Protein AF-A0A8S1E2T8-F1 (afdb_monomer_lite)

pLDDT: mean 71.24, std 13.32, range [33.59, 88.0]

Organism: NCBI:txid197152

Sequence (175 aa):
MELKELFLTAFEKIGMTTSLGQQLWNRVAERARRSLSNSEEPGQRLLEELRRDEGSDLQSRWEPELCINMIRVPITTNYAALRKLLKVVSREWMVEFVERGGLAVLLEALERLGSCPGPPDGPPRAPLGMEKTISQLRVVECIREVMNSAAGLSFLLDHAEYVHQLVNENDKKIQ

Secondary structure (DSSP, 8-state):
--HHHHHHHHHHHTT--HHHHHHHHHHHHHHHHHHHHHS--HHHHHHHHHHTT-TTTHHHHS-HHHHHHHHHS--HHHHHHHHHHHTT--HHHHHHHHHTTHHHHHHHHHHHHH-----TTSPPP----HHHHHHHHHHHHHHHHHHTSHHHHHHHHHTTHHHHHHHHHHHTT--

Structure (mmCIF, N/CA/C/O backbone):
data_AF-A0A8S1E2T8-F1
#
_entry.id   AF-A0A8S1E2T8-F1
#
loop_
_atom_site.group_PDB
_atom_site.id
_atom_site.type_symbol
_atom_site.label_atom_id
_atom_site.label_alt_id
_atom_site.label_comp_id
_atom_site.label_asym_id
_atom_site.label_entity_id
_atom_site.label_seq_id
_atom_site.pdbx_PDB_ins_code
_atom_site.Cartn_x
_atom_site.Cartn_y
_atom_site.Cartn_z
_atom_site.occupancy
_atom_site.B_iso_or_equiv
_atom_site.auth_seq_id
_atom_site.auth_comp_id
_atom_site.auth_asym_id
_atom_site.auth_atom_id
_atom_site.pdbx_PDB_model_num
ATOM 1 N N . MET A 1 1 ? 22.929 -6.496 -22.963 1.00 48.03 1 MET A N 1
ATOM 2 C CA . MET A 1 1 ? 22.706 -5.608 -24.118 1.00 48.03 1 MET A CA 1
ATOM 3 C C . MET A 1 1 ? 21.765 -4.519 -23.651 1.00 48.03 1 MET A C 1
ATOM 5 O O . MET A 1 1 ? 20.630 -4.827 -23.299 1.00 48.03 1 MET A O 1
ATOM 9 N N . GLU A 1 2 ? 22.269 -3.301 -23.484 1.00 68.69 2 GLU A N 1
ATOM 10 C CA . GLU A 1 2 ? 21.461 -2.200 -22.955 1.00 68.69 2 GLU A CA 1
ATOM 11 C C . GLU A 1 2 ? 20.492 -1.670 -24.025 1.00 68.69 2 GLU A C 1
ATOM 13 O O . GLU A 1 2 ? 20.810 -1.669 -25.213 1.00 68.69 2 GLU A O 1
ATOM 18 N N . LEU A 1 3 ? 19.311 -1.185 -23.619 1.00 71.12 3 LEU A N 1
ATOM 19 C CA . LEU A 1 3 ? 18.289 -0.615 -24.521 1.00 71.12 3 LEU A CA 1
ATOM 20 C C . LEU A 1 3 ? 18.845 0.488 -25.439 1.00 71.12 3 LEU A C 1
ATOM 22 O O . LEU A 1 3 ? 18.403 0.627 -26.578 1.00 71.12 3 LEU A O 1
ATOM 26 N N . LYS A 1 4 ? 19.845 1.235 -24.958 1.00 78.50 4 LYS A N 1
ATOM 27 C CA . LYS A 1 4 ? 20.571 2.244 -25.734 1.00 78.50 4 LYS A CA 1
ATOM 28 C C . LYS A 1 4 ? 21.331 1.634 -26.912 1.00 78.50 4 LYS A C 1
ATOM 30 O O . LYS A 1 4 ? 21.312 2.201 -27.997 1.00 78.50 4 LYS A O 1
ATOM 35 N N . GLU A 1 5 ? 21.982 0.492 -26.712 1.00 75.62 5 GLU A N 1
ATOM 36 C CA . GLU A 1 5 ? 22.729 -0.188 -27.774 1.00 75.62 5 GLU A CA 1
ATOM 37 C C . GLU A 1 5 ? 21.779 -0.733 -28.836 1.00 75.62 5 GLU A C 1
ATOM 39 O O . GLU A 1 5 ? 21.982 -0.474 -30.015 1.00 75.62 5 GLU A O 1
ATOM 44 N N . LEU A 1 6 ? 20.679 -1.373 -28.425 1.00 78.81 6 LEU A N 1
ATOM 45 C CA . LEU A 1 6 ? 19.635 -1.834 -29.346 1.00 78.81 6 LEU A CA 1
ATOM 46 C C . LEU A 1 6 ? 19.059 -0.688 -30.190 1.00 78.81 6 LEU A C 1
ATOM 48 O O . LEU A 1 6 ? 18.866 -0.846 -31.396 1.00 78.81 6 LEU A O 1
ATOM 52 N N . PHE A 1 7 ? 18.819 0.472 -29.573 1.00 81.44 7 PHE A N 1
ATOM 53 C CA . PHE A 1 7 ? 18.332 1.662 -30.267 1.00 81.44 7 PHE A CA 1
ATOM 54 C C . PHE A 1 7 ? 19.355 2.205 -31.271 1.00 81.44 7 PHE A C 1
ATOM 56 O O . PHE A 1 7 ? 19.003 2.457 -32.421 1.00 81.44 7 PHE A O 1
ATOM 63 N N . LEU A 1 8 ? 20.621 2.352 -30.870 1.00 77.69 8 LEU A N 1
ATOM 64 C CA . LEU A 1 8 ? 21.678 2.857 -31.750 1.00 77.69 8 LEU A CA 1
ATOM 65 C C . LEU A 1 8 ? 21.951 1.897 -32.914 1.00 77.69 8 LEU A C 1
ATOM 67 O O . LEU A 1 8 ? 22.026 2.342 -34.055 1.00 77.69 8 LEU A O 1
ATOM 71 N N . THR A 1 9 ? 21.979 0.586 -32.666 1.00 80.75 9 THR A N 1
ATOM 72 C CA . THR A 1 9 ? 22.114 -0.434 -33.717 1.00 80.75 9 THR A CA 1
ATOM 73 C C . THR A 1 9 ? 20.933 -0.411 -34.692 1.00 80.75 9 THR A C 1
ATOM 75 O O . THR A 1 9 ? 21.123 -0.571 -35.897 1.00 80.75 9 THR A O 1
ATOM 78 N N . ALA A 1 10 ? 19.703 -0.208 -34.208 1.00 78.19 10 ALA A N 1
ATOM 79 C CA . ALA A 1 10 ? 18.535 -0.065 -35.077 1.00 78.19 10 ALA A CA 1
ATOM 80 C C . ALA A 1 10 ? 18.606 1.214 -35.931 1.00 78.19 10 ALA A C 1
ATOM 82 O O . ALA A 1 10 ? 18.237 1.186 -37.104 1.00 78.19 10 ALA A O 1
ATOM 83 N N . PHE A 1 11 ? 19.124 2.309 -35.369 1.00 79.62 11 PHE A N 1
ATOM 84 C CA . PHE A 1 11 ? 19.293 3.588 -36.062 1.00 79.62 11 PHE A CA 1
ATOM 85 C C . PHE A 1 11 ? 20.426 3.580 -37.101 1.00 79.62 11 PHE A C 1
ATOM 87 O O . PHE A 1 11 ? 20.289 4.174 -38.169 1.00 79.62 11 PHE A O 1
ATOM 94 N N . GLU A 1 12 ? 21.521 2.868 -36.846 1.00 79.62 12 GLU A N 1
ATOM 95 C CA . GLU A 1 12 ? 22.591 2.690 -37.836 1.00 79.62 12 GLU A CA 1
ATOM 96 C C . GLU A 1 12 ? 22.128 1.830 -39.021 1.00 79.62 12 GLU A C 1
ATOM 98 O O . GLU A 1 12 ? 22.452 2.128 -40.170 1.00 79.62 12 GLU A O 1
ATOM 103 N N . LYS A 1 13 ? 21.282 0.818 -38.776 1.00 84.06 13 LYS A N 1
ATOM 104 C CA . LYS A 1 13 ? 20.701 -0.029 -39.835 1.00 84.06 13 LYS A CA 1
ATOM 105 C C . LYS A 1 13 ? 19.789 0.723 -40.809 1.00 84.06 13 LYS A C 1
ATOM 107 O O . LYS A 1 13 ? 19.619 0.264 -41.934 1.00 84.06 13 LYS A O 1
ATOM 112 N N . ILE A 1 14 ? 19.225 1.862 -40.406 1.00 83.12 14 ILE A N 1
ATOM 113 C CA . ILE A 1 14 ? 18.417 2.738 -41.275 1.00 83.12 14 ILE A CA 1
ATOM 114 C C . ILE A 1 14 ? 19.243 3.864 -41.923 1.00 83.12 14 ILE A C 1
ATOM 116 O O . ILE A 1 14 ? 18.676 4.792 -42.493 1.00 83.12 14 ILE A O 1
ATOM 120 N N . GLY A 1 15 ? 20.579 3.791 -41.857 1.00 77.88 15 GLY A N 1
ATOM 121 C CA . GLY A 1 15 ? 21.485 4.701 -42.564 1.00 77.88 15 GLY A CA 1
ATOM 122 C C . GLY A 1 15 ? 21.677 6.069 -41.903 1.00 77.88 15 GLY A C 1
ATOM 123 O O . GLY A 1 15 ? 22.172 6.992 -42.550 1.00 77.88 15 GLY A O 1
ATOM 124 N N . MET A 1 16 ? 21.290 6.233 -40.633 1.00 74.94 16 MET A N 1
ATOM 125 C CA . MET A 1 16 ? 21.540 7.467 -39.882 1.00 74.94 16 MET A CA 1
ATOM 126 C C . MET A 1 16 ? 22.930 7.480 -39.240 1.00 74.94 16 MET A C 1
ATOM 128 O O . MET A 1 16 ? 23.479 6.446 -38.869 1.00 74.94 16 MET A O 1
ATOM 132 N N . THR A 1 17 ? 23.493 8.680 -39.071 1.00 80.38 17 THR A N 1
ATOM 133 C CA . THR A 1 17 ? 24.799 8.849 -38.426 1.00 80.38 17 THR A CA 1
ATOM 134 C C . THR A 1 17 ? 24.707 8.588 -36.921 1.00 80.38 17 THR A C 1
ATOM 136 O O . THR A 1 17 ? 23.751 9.002 -36.256 1.00 80.38 17 THR A O 1
ATOM 139 N N . THR A 1 18 ? 25.739 7.959 -36.357 1.00 76.00 18 THR A N 1
ATOM 140 C CA . THR A 1 18 ? 25.825 7.609 -34.928 1.00 76.00 18 THR A CA 1
ATOM 141 C C . THR A 1 18 ? 25.630 8.832 -34.018 1.00 76.00 18 THR A C 1
ATOM 143 O O . THR A 1 18 ? 24.961 8.749 -32.991 1.00 76.00 18 THR A O 1
ATOM 146 N N . SER A 1 19 ? 26.118 10.010 -34.433 1.00 77.88 19 SER A N 1
ATOM 147 C CA . SER A 1 19 ? 25.932 11.280 -33.710 1.00 77.88 19 SER A CA 1
ATOM 148 C C . SER A 1 19 ? 24.458 11.707 -33.617 1.00 77.88 19 SER A C 1
ATOM 150 O O . SER A 1 19 ? 23.985 12.088 -32.543 1.00 77.88 19 SER A O 1
ATOM 152 N N . LEU A 1 20 ? 23.696 11.586 -34.710 1.00 78.56 20 LEU A N 1
ATOM 153 C CA . LEU A 1 20 ? 22.271 11.923 -34.736 1.00 78.56 20 LEU A CA 1
ATOM 154 C C . LEU A 1 20 ? 21.447 10.929 -33.898 1.00 78.56 20 LEU A C 1
ATOM 156 O O . LEU A 1 20 ? 20.573 11.344 -33.133 1.00 78.56 20 LEU A O 1
ATOM 160 N N . GLY A 1 21 ? 21.777 9.634 -33.973 1.00 78.62 21 GLY A N 1
ATOM 161 C CA . GLY A 1 21 ? 21.180 8.590 -33.132 1.00 78.62 21 GLY A CA 1
ATOM 162 C C . GLY A 1 21 ? 21.415 8.833 -31.636 1.00 78.62 21 GLY A C 1
ATOM 163 O O . GLY A 1 21 ? 20.490 8.707 -30.832 1.00 78.62 21 GLY A O 1
ATOM 164 N N . GLN A 1 22 ? 22.616 9.282 -31.259 1.00 78.06 22 GLN A N 1
ATOM 165 C CA . GLN A 1 22 ? 22.959 9.618 -29.874 1.00 78.06 22 GLN A CA 1
ATOM 166 C C . GLN A 1 22 ? 22.155 10.819 -29.351 1.00 78.06 22 GLN A C 1
ATOM 168 O O . GLN A 1 22 ? 21.655 10.792 -28.224 1.00 78.06 22 GLN A O 1
ATOM 173 N N . GLN A 1 23 ? 21.996 11.866 -30.167 1.00 81.19 23 GLN A N 1
ATOM 174 C CA . GLN A 1 23 ? 21.205 13.046 -29.803 1.00 81.19 23 GLN A CA 1
ATOM 175 C C . GLN A 1 23 ? 19.714 12.721 -29.652 1.00 81.19 23 GLN A C 1
ATOM 177 O O . GLN A 1 23 ? 19.072 13.188 -28.708 1.00 81.19 23 GLN A O 1
ATOM 182 N N . LEU A 1 24 ? 19.161 11.902 -30.550 1.00 81.62 24 LEU A N 1
ATOM 183 C CA . LEU A 1 24 ? 17.772 11.447 -30.475 1.00 81.62 24 LEU A CA 1
ATOM 184 C C . LEU A 1 24 ? 17.535 10.568 -29.248 1.00 81.62 24 LEU A C 1
ATOM 186 O O . LEU A 1 24 ? 16.560 10.793 -28.532 1.00 81.62 24 LEU A O 1
ATOM 190 N N . TRP A 1 25 ? 18.450 9.641 -28.952 1.00 76.69 25 TRP A N 1
ATOM 191 C CA . TRP A 1 25 ? 18.380 8.832 -27.738 1.00 76.69 25 TRP A CA 1
ATOM 192 C C . TRP A 1 25 ? 18.362 9.703 -26.483 1.00 76.69 25 TRP A C 1
ATOM 194 O O . TRP A 1 25 ? 17.499 9.517 -25.633 1.00 76.69 25 TRP A O 1
ATOM 204 N N . ASN A 1 26 ? 19.250 10.697 -26.384 1.00 78.62 26 ASN A N 1
ATOM 205 C CA . ASN A 1 26 ? 19.277 11.597 -25.231 1.00 78.62 26 ASN A CA 1
ATOM 206 C C . ASN A 1 26 ? 17.955 12.362 -25.079 1.00 78.62 26 ASN A C 1
ATOM 208 O O . ASN A 1 26 ? 17.435 12.451 -23.973 1.00 78.62 26 ASN A O 1
ATOM 212 N N . ARG A 1 27 ? 17.345 12.832 -26.176 1.00 78.81 27 ARG A N 1
ATOM 213 C CA . ARG A 1 27 ? 16.032 13.503 -26.132 1.00 78.81 27 ARG A CA 1
ATOM 214 C C . ARG A 1 27 ? 14.894 12.566 -25.732 1.00 78.81 27 ARG A C 1
ATOM 216 O O . ARG A 1 27 ? 14.033 12.968 -24.952 1.00 78.81 27 ARG A O 1
ATOM 223 N N . VAL A 1 28 ? 14.868 11.340 -26.254 1.00 77.12 28 VAL A N 1
ATOM 224 C CA . VAL A 1 28 ? 13.853 10.328 -25.916 1.00 77.12 28 VAL A CA 1
ATOM 225 C C . VAL A 1 28 ? 14.009 9.883 -24.463 1.00 77.12 28 VAL A C 1
ATOM 227 O O . VAL A 1 28 ? 13.029 9.876 -23.723 1.00 77.12 28 VAL A O 1
ATOM 230 N N . ALA A 1 29 ? 15.236 9.601 -24.027 1.00 70.88 29 ALA A N 1
ATOM 231 C CA . ALA A 1 29 ? 15.557 9.233 -22.655 1.00 70.88 29 ALA A CA 1
ATOM 232 C C . ALA A 1 29 ? 15.247 10.374 -21.680 1.00 70.88 29 ALA A C 1
ATOM 234 O O . ALA A 1 29 ? 14.640 10.138 -20.642 1.00 70.88 29 ALA A O 1
ATOM 235 N N . GLU A 1 30 ? 15.581 11.622 -22.015 1.00 65.75 30 GLU A N 1
ATOM 236 C CA . GLU A 1 30 ? 15.206 12.785 -21.209 1.00 65.75 30 GLU A CA 1
ATOM 237 C C . GLU A 1 30 ? 13.699 13.014 -21.179 1.00 65.75 30 GLU A C 1
ATOM 239 O O . GLU A 1 30 ? 13.178 13.401 -20.141 1.00 65.75 30 GLU A O 1
ATOM 244 N N . ARG A 1 31 ? 12.979 12.786 -22.282 1.00 67.44 31 ARG A N 1
ATOM 245 C CA . ARG A 1 31 ? 11.517 12.921 -22.319 1.00 67.44 31 ARG A CA 1
ATOM 246 C C . ARG A 1 31 ? 10.829 11.820 -21.515 1.00 67.44 31 ARG A C 1
ATOM 248 O O . ARG A 1 31 ? 9.861 12.110 -20.815 1.00 67.44 31 ARG A O 1
ATOM 255 N N . ALA A 1 32 ? 11.349 10.596 -21.558 1.00 60.41 32 ALA A N 1
ATOM 256 C CA . ALA A 1 32 ? 10.917 9.500 -20.698 1.00 60.41 32 ALA A CA 1
ATOM 257 C C . ALA A 1 32 ? 11.231 9.806 -19.224 1.00 60.41 32 ALA A C 1
ATOM 259 O O . ALA A 1 32 ? 10.353 9.696 -18.378 1.00 60.41 32 ALA A O 1
ATOM 260 N N . ARG A 1 33 ? 12.436 10.304 -18.922 1.00 58.56 33 ARG A N 1
ATOM 261 C CA . ARG A 1 33 ? 12.864 10.703 -17.571 1.00 58.56 33 ARG A CA 1
ATOM 262 C C . ARG A 1 33 ? 12.062 11.887 -17.027 1.00 58.56 33 ARG A C 1
ATOM 264 O O . ARG A 1 33 ? 11.718 11.894 -15.854 1.00 58.56 33 ARG A O 1
ATOM 271 N N . ARG A 1 34 ? 11.709 12.855 -17.877 1.00 49.75 34 ARG A N 1
ATOM 272 C CA . ARG A 1 34 ? 10.804 13.966 -17.545 1.00 49.75 34 ARG A CA 1
ATOM 273 C C . ARG A 1 34 ? 9.362 13.501 -17.374 1.00 49.75 34 ARG A C 1
ATOM 275 O O . ARG A 1 34 ? 8.693 14.011 -16.494 1.00 49.75 34 ARG A O 1
ATOM 282 N N . SER A 1 35 ? 8.893 12.522 -18.147 1.00 48.47 35 SER A N 1
ATOM 283 C CA . SER A 1 35 ? 7.556 11.935 -17.943 1.00 48.47 35 SER A CA 1
ATOM 284 C C . SER A 1 35 ? 7.483 11.143 -16.635 1.00 48.47 35 SER A C 1
ATOM 286 O O . SER A 1 35 ? 6.504 11.269 -15.912 1.00 48.47 35 SER A O 1
ATOM 288 N N . LEU A 1 36 ? 8.551 10.419 -16.284 1.00 51.88 36 LEU A N 1
ATOM 289 C CA . LEU A 1 36 ? 8.714 9.771 -14.977 1.00 51.88 36 LEU A CA 1
ATOM 290 C C . LEU A 1 36 ? 8.833 10.787 -13.828 1.00 51.88 36 LEU A C 1
ATOM 292 O O . LEU A 1 36 ? 8.411 10.501 -12.720 1.00 51.88 36 LEU A O 1
ATOM 296 N N . SER A 1 37 ? 9.397 11.974 -14.079 1.00 50.06 37 SER A N 1
ATOM 297 C CA . SER A 1 37 ? 9.541 13.035 -13.071 1.00 50.06 37 SER A CA 1
ATOM 298 C C . SER A 1 37 ? 8.304 13.932 -12.920 1.00 50.06 37 SER A C 1
ATOM 300 O O . SER A 1 37 ? 8.177 14.581 -11.887 1.00 50.06 37 SER A O 1
ATOM 302 N N . ASN A 1 38 ? 7.439 14.021 -13.937 1.00 46.88 38 ASN A N 1
ATOM 303 C CA . ASN A 1 38 ? 6.255 14.896 -13.952 1.00 46.88 38 ASN A CA 1
ATOM 304 C C . ASN A 1 38 ? 4.944 14.161 -13.644 1.00 46.88 38 ASN A C 1
ATOM 306 O O . ASN A 1 38 ? 3.918 14.814 -13.465 1.00 46.88 38 ASN A O 1
ATOM 310 N N . SER A 1 39 ? 4.948 12.828 -13.604 1.00 50.47 39 SER A N 1
ATOM 311 C CA . SER A 1 39 ? 3.849 12.084 -13.002 1.00 50.47 39 SER A CA 1
ATOM 312 C C . SER A 1 39 ? 4.026 12.193 -11.494 1.00 50.47 39 SER A C 1
ATOM 314 O O . SER A 1 39 ? 4.922 11.568 -10.937 1.00 50.47 39 SER A O 1
ATOM 316 N N . GLU A 1 40 ? 3.239 13.036 -10.827 1.00 57.97 40 GLU A N 1
ATOM 317 C CA . GLU A 1 40 ? 3.158 12.980 -9.370 1.00 57.97 40 GLU A CA 1
ATOM 318 C C . GLU A 1 40 ? 2.660 11.586 -8.984 1.00 57.97 40 GLU A C 1
ATOM 320 O O . GLU A 1 40 ? 1.471 11.275 -9.086 1.00 57.97 40 GLU A O 1
ATOM 325 N N . GLU A 1 41 ? 3.605 10.731 -8.602 1.00 70.69 41 GLU A N 1
ATOM 326 C CA . GLU A 1 41 ? 3.342 9.369 -8.171 1.00 70.69 41 GLU A CA 1
ATOM 327 C C . GLU A 1 41 ? 2.295 9.403 -7.048 1.00 70.69 41 GLU A C 1
ATOM 329 O O . GLU A 1 41 ? 2.488 10.134 -6.068 1.00 70.69 41 GLU A O 1
ATOM 334 N N . PRO A 1 42 ? 1.191 8.640 -7.150 1.00 75.56 42 PRO A N 1
ATOM 335 C CA . PRO A 1 42 ? 0.118 8.660 -6.158 1.00 75.56 42 PRO A CA 1
ATOM 336 C C . PRO A 1 42 ? 0.639 8.476 -4.725 1.00 75.56 42 PRO A C 1
ATOM 338 O O . PRO A 1 42 ? 0.220 9.190 -3.816 1.00 75.56 42 PRO A O 1
ATOM 341 N N . GLY A 1 43 ? 1.642 7.612 -4.526 1.00 77.62 43 GLY A N 1
ATOM 342 C CA . GLY A 1 43 ? 2.281 7.432 -3.223 1.00 77.62 43 GLY A CA 1
ATOM 343 C C . GLY A 1 43 ? 2.997 8.683 -2.705 1.00 77.62 43 GLY A C 1
ATOM 344 O O . GLY A 1 43 ? 3.006 8.931 -1.503 1.00 77.62 43 GLY A O 1
ATOM 345 N N . GLN A 1 44 ? 3.579 9.503 -3.580 1.00 82.81 44 GLN A N 1
ATOM 346 C CA . GLN A 1 44 ? 4.257 10.736 -3.181 1.00 82.81 44 GLN A CA 1
ATOM 347 C C . GLN A 1 44 ? 3.259 11.824 -2.769 1.00 82.81 44 GLN A C 1
ATOM 349 O O . GLN A 1 44 ? 3.494 12.505 -1.772 1.00 82.81 44 GLN A O 1
ATOM 354 N N . ARG A 1 45 ? 2.115 11.919 -3.461 1.00 82.19 45 ARG A N 1
ATOM 355 C CA . ARG A 1 45 ? 0.996 12.785 -3.052 1.00 82.19 45 ARG A CA 1
ATOM 356 C C . ARG A 1 45 ? 0.427 12.372 -1.701 1.00 82.19 45 ARG A C 1
ATOM 358 O O . ARG A 1 45 ? 0.330 13.206 -0.808 1.00 82.19 45 ARG A O 1
ATOM 365 N N . LEU A 1 46 ? 0.149 11.080 -1.516 1.00 82.50 46 LEU A N 1
ATOM 366 C CA . LEU A 1 46 ? -0.339 10.556 -0.239 1.00 82.50 46 LEU A CA 1
ATOM 367 C C . LEU A 1 46 ? 0.644 10.849 0.906 1.00 82.50 46 LEU A C 1
ATOM 369 O O . LEU A 1 46 ? 0.231 11.240 1.993 1.00 82.50 46 LEU A O 1
ATOM 373 N N . LEU A 1 47 ? 1.953 10.699 0.680 1.00 84.38 47 LEU A N 1
ATOM 374 C CA . LEU A 1 47 ? 2.964 11.025 1.693 1.00 84.38 47 LEU A CA 1
ATOM 375 C C . LEU A 1 47 ? 2.983 12.506 2.074 1.00 84.38 47 LEU A C 1
ATOM 377 O O . LEU A 1 47 ? 3.217 12.809 3.244 1.00 84.38 47 LEU A O 1
ATOM 381 N N . GLU A 1 48 ? 2.782 13.400 1.109 1.00 84.06 48 GLU A N 1
ATOM 382 C CA . GLU A 1 48 ? 2.725 14.840 1.357 1.00 84.06 48 GLU A CA 1
ATOM 383 C C . GLU A 1 48 ? 1.449 15.217 2.120 1.00 84.06 48 GLU A C 1
ATOM 385 O O . GLU A 1 48 ? 1.509 15.976 3.082 1.00 84.06 48 GLU A O 1
ATOM 390 N N . GLU A 1 49 ? 0.309 14.624 1.774 1.00 83.19 49 GLU A N 1
ATOM 391 C CA . GLU A 1 49 ? -0.960 14.850 2.476 1.00 83.19 49 GLU A CA 1
ATOM 392 C C . GLU A 1 49 ? -0.939 14.298 3.906 1.00 83.19 49 GLU A C 1
ATOM 394 O O . GLU A 1 49 ? -1.318 14.993 4.845 1.00 83.19 49 GLU A O 1
ATOM 399 N N . LEU A 1 50 ? -0.374 13.104 4.106 1.00 82.25 50 LEU A N 1
ATOM 400 C CA . LEU A 1 50 ? -0.108 12.552 5.439 1.00 82.25 50 LEU A CA 1
ATOM 401 C C . LEU A 1 50 ? 0.832 13.434 6.266 1.00 82.25 50 LEU A C 1
ATOM 403 O O . LEU A 1 50 ? 0.766 13.430 7.490 1.00 82.25 50 LEU A O 1
ATOM 407 N N . ARG A 1 51 ? 1.747 14.161 5.616 1.00 81.81 51 ARG A N 1
ATOM 408 C CA . ARG A 1 51 ? 2.661 15.093 6.287 1.00 81.81 51 ARG A CA 1
ATOM 409 C C . ARG A 1 51 ? 1.977 16.412 6.653 1.00 81.81 51 ARG A C 1
ATOM 411 O O . ARG A 1 51 ? 2.447 17.090 7.562 1.00 81.81 51 ARG A O 1
ATOM 418 N N . ARG A 1 52 ? 0.903 16.770 5.948 1.00 78.50 52 ARG A N 1
ATOM 419 C CA . ARG A 1 52 ? 0.107 17.984 6.171 1.00 78.50 52 ARG A CA 1
ATOM 420 C C . ARG A 1 52 ? -0.943 17.849 7.278 1.00 78.50 52 ARG A C 1
ATOM 422 O O . ARG A 1 52 ? -1.548 18.854 7.622 1.00 78.50 52 ARG A O 1
ATOM 429 N N . ASP A 1 53 ? -1.102 16.661 7.865 1.00 65.69 53 ASP A N 1
ATOM 430 C CA . ASP A 1 53 ? -1.951 16.412 9.043 1.00 65.69 53 ASP A CA 1
ATOM 431 C C . ASP A 1 53 ? -3.449 16.748 8.836 1.00 65.69 53 ASP A C 1
ATOM 433 O O . ASP A 1 53 ? -4.182 17.043 9.779 1.00 65.69 53 ASP A O 1
ATOM 437 N N . GLU A 1 54 ? -3.950 16.659 7.595 1.00 60.28 54 GLU A N 1
ATOM 438 C CA . GLU A 1 54 ? -5.379 16.815 7.251 1.00 60.28 54 GLU A CA 1
ATOM 439 C C . GLU A 1 54 ? -6.184 15.545 7.620 1.00 60.28 54 GLU A C 1
ATOM 441 O O . GLU A 1 54 ? -6.842 14.912 6.793 1.00 60.28 54 GLU A O 1
ATOM 446 N N . GLY A 1 55 ? -6.090 15.131 8.888 1.00 56.09 55 GLY A N 1
ATOM 447 C CA . GLY A 1 55 ? -6.449 13.797 9.387 1.00 56.09 55 GLY A CA 1
ATOM 448 C C . GLY A 1 55 ? -7.925 13.383 9.313 1.00 56.09 55 GLY A C 1
ATOM 449 O O . GLY A 1 55 ? -8.225 12.236 9.631 1.00 56.09 55 GLY A O 1
ATOM 450 N N . SER A 1 56 ? -8.841 14.257 8.882 1.00 58.25 56 SER A N 1
ATOM 451 C CA . SER A 1 56 ? -10.270 13.921 8.749 1.00 58.25 56 SER A CA 1
ATOM 452 C C . SER A 1 56 ? -10.707 13.660 7.304 1.00 58.25 56 SER A C 1
ATOM 454 O O . SER A 1 56 ? -11.502 12.755 7.070 1.00 58.25 56 SER A O 1
ATOM 456 N N . ASP A 1 57 ? -10.169 14.395 6.326 1.00 70.19 57 ASP A N 1
ATOM 457 C CA . ASP A 1 57 ? -10.577 14.259 4.917 1.00 70.19 57 ASP A CA 1
ATOM 458 C C . ASP A 1 57 ? -9.709 13.259 4.149 1.00 70.19 57 ASP A C 1
ATOM 460 O O . ASP A 1 57 ? -10.068 12.813 3.058 1.00 70.19 57 ASP A O 1
ATOM 464 N N . LEU A 1 58 ? -8.573 12.855 4.724 1.00 77.19 58 LEU A N 1
ATOM 465 C CA . LEU A 1 58 ? -7.628 11.969 4.056 1.00 77.19 58 LEU A CA 1
ATOM 466 C C . LEU A 1 58 ? -8.244 10.609 3.697 1.00 77.19 58 LEU A C 1
ATOM 468 O O . LEU A 1 58 ? -8.017 10.112 2.600 1.00 77.19 58 LEU A O 1
ATOM 472 N N . GLN A 1 59 ? -9.050 10.027 4.589 1.00 75.31 59 GLN A N 1
ATOM 473 C CA . GLN A 1 59 ? -9.701 8.726 4.364 1.00 75.31 59 GLN A CA 1
ATOM 474 C C . GLN A 1 59 ? -10.797 8.796 3.290 1.00 75.31 59 GLN A C 1
ATOM 476 O O . GLN A 1 59 ? -11.034 7.810 2.602 1.00 75.31 59 GLN A O 1
ATOM 481 N N . SER A 1 60 ? -11.425 9.967 3.127 1.00 77.31 60 SER A N 1
ATOM 482 C CA . SER A 1 60 ? -12.411 10.242 2.074 1.00 77.31 60 SER A CA 1
ATOM 483 C C . SER A 1 60 ? -11.740 10.426 0.708 1.00 77.31 60 SER A C 1
ATOM 485 O O . SER A 1 60 ? -12.255 10.010 -0.322 1.00 77.31 60 SER A O 1
ATOM 487 N N . ARG A 1 61 ? -10.538 11.015 0.687 1.00 79.94 61 ARG A N 1
ATOM 488 C CA . ARG A 1 61 ? -9.763 11.241 -0.544 1.00 79.94 61 ARG A CA 1
ATOM 489 C C . ARG A 1 61 ? -8.990 10.003 -1.002 1.00 79.94 61 ARG A C 1
ATOM 491 O O . ARG A 1 61 ? -8.777 9.824 -2.199 1.00 79.94 61 ARG A O 1
ATOM 498 N N . TRP A 1 62 ? -8.569 9.167 -0.057 1.00 84.06 62 TRP A N 1
ATOM 499 C CA . TRP A 1 62 ? -7.857 7.914 -0.297 1.00 84.06 62 TRP A CA 1
ATOM 500 C C . TRP A 1 62 ? -8.743 6.733 0.061 1.00 84.06 62 TRP A C 1
ATOM 502 O O . TRP A 1 62 ? -8.536 6.052 1.066 1.00 84.06 62 TRP A O 1
ATOM 512 N N . GLU A 1 63 ? -9.739 6.500 -0.788 1.00 86.12 63 GLU A N 1
ATOM 513 C CA . GLU A 1 63 ? -10.608 5.337 -0.675 1.00 86.12 63 GLU A CA 1
ATOM 514 C C . GLU A 1 63 ? -9.802 4.033 -0.814 1.00 86.12 63 GLU A C 1
ATOM 516 O O . GLU A 1 63 ? -8.806 3.984 -1.554 1.00 86.12 63 GLU A O 1
ATOM 521 N N . PRO A 1 64 ? -10.232 2.944 -0.157 1.00 85.31 64 PRO A N 1
ATOM 522 C CA . PRO A 1 64 ? -9.507 1.682 -0.191 1.00 85.31 64 PRO A CA 1
ATOM 523 C C . PRO A 1 64 ? -9.224 1.160 -1.608 1.00 85.31 64 PRO A C 1
ATOM 525 O O . PRO A 1 64 ? -8.133 0.654 -1.871 1.00 85.31 64 PRO A O 1
ATOM 528 N N . GLU A 1 65 ? -10.152 1.344 -2.551 1.00 85.12 65 GLU A N 1
ATOM 529 C CA . GLU A 1 65 ? -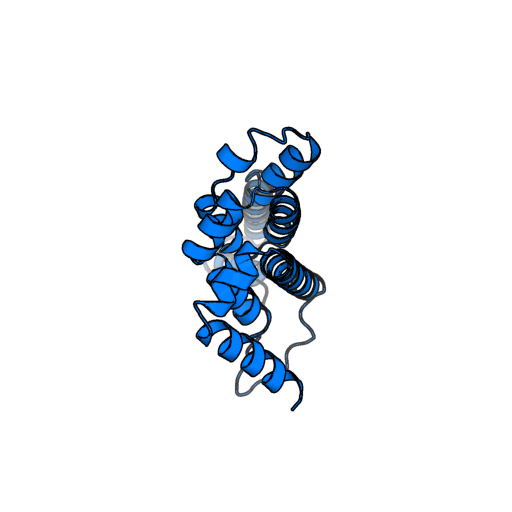9.980 0.954 -3.958 1.00 85.12 65 GLU A CA 1
ATOM 530 C C . GLU A 1 65 ? -8.824 1.693 -4.648 1.00 85.12 65 GLU A C 1
ATOM 532 O O . GLU A 1 65 ? -8.041 1.091 -5.392 1.00 85.12 65 GLU A O 1
ATOM 537 N N . LEU A 1 66 ? -8.676 2.995 -4.383 1.00 84.75 66 LEU A N 1
ATOM 538 C CA . LEU A 1 66 ? -7.583 3.807 -4.922 1.00 84.75 66 LEU A CA 1
ATOM 539 C C . LEU A 1 66 ? -6.240 3.326 -4.374 1.00 84.75 66 LEU A C 1
ATOM 541 O O . LEU A 1 66 ? -5.275 3.180 -5.129 1.00 84.75 66 LEU A O 1
ATOM 545 N N . CYS A 1 67 ? -6.188 3.009 -3.080 1.00 86.06 67 CYS A N 1
ATOM 546 C CA . CYS A 1 67 ? -5.000 2.448 -2.449 1.00 86.06 67 CYS A CA 1
ATOM 547 C C . CYS A 1 67 ? -4.628 1.078 -3.025 1.00 86.06 67 CYS A C 1
ATOM 549 O O . CYS A 1 67 ? -3.448 0.838 -3.286 1.00 86.06 67 CYS A O 1
ATOM 551 N N . ILE A 1 68 ? -5.612 0.212 -3.284 1.00 85.56 68 ILE A N 1
ATOM 552 C CA . ILE A 1 68 ? -5.409 -1.095 -3.926 1.00 85.56 68 ILE A CA 1
ATOM 553 C C . ILE A 1 68 ? -4.840 -0.922 -5.340 1.00 85.56 68 ILE A C 1
ATOM 555 O O . ILE A 1 68 ? -3.851 -1.562 -5.701 1.00 85.56 68 ILE A O 1
ATOM 559 N N . ASN A 1 69 ? -5.411 -0.019 -6.138 1.00 84.75 69 ASN A N 1
ATOM 560 C CA . ASN A 1 69 ? -4.918 0.266 -7.486 1.00 84.75 69 ASN A CA 1
ATOM 561 C C . ASN A 1 69 ? -3.498 0.846 -7.472 1.00 84.75 69 ASN A C 1
ATOM 563 O O . ASN A 1 69 ? -2.673 0.491 -8.315 1.00 84.75 69 ASN A O 1
ATOM 567 N N . MET A 1 70 ? -3.185 1.683 -6.482 1.00 83.25 70 MET A N 1
ATOM 568 C CA . MET A 1 70 ? -1.857 2.260 -6.300 1.00 83.25 70 MET A CA 1
ATOM 569 C C . MET A 1 70 ? -0.789 1.189 -6.015 1.00 83.25 70 MET A C 1
ATOM 571 O O . MET A 1 70 ? 0.299 1.254 -6.590 1.00 83.25 70 MET A O 1
ATOM 575 N N . ILE A 1 71 ? -1.071 0.190 -5.170 1.00 83.06 71 ILE A N 1
ATOM 576 C CA . ILE A 1 71 ? -0.088 -0.858 -4.823 1.00 83.06 71 ILE A CA 1
ATOM 577 C C . ILE A 1 71 ? 0.089 -1.942 -5.891 1.00 83.06 71 ILE A C 1
ATOM 579 O O . ILE A 1 71 ? 1.094 -2.652 -5.874 1.00 83.06 71 ILE A O 1
ATOM 583 N N . ARG A 1 72 ? -0.819 -2.045 -6.872 1.00 80.00 72 ARG A N 1
ATOM 584 C CA . ARG A 1 72 ? -0.598 -2.899 -8.057 1.00 80.00 72 ARG A CA 1
ATOM 585 C C . ARG A 1 72 ? 0.633 -2.452 -8.852 1.00 80.00 72 ARG A C 1
ATOM 587 O O . ARG A 1 72 ? 1.335 -3.280 -9.448 1.00 80.00 72 ARG A O 1
ATOM 594 N N . VAL A 1 73 ? 0.937 -1.154 -8.814 1.00 76.44 73 VAL A N 1
ATOM 595 C CA . VAL A 1 73 ? 2.172 -0.585 -9.356 1.00 76.44 73 VAL A CA 1
ATOM 596 C C . VAL A 1 73 ? 3.281 -0.722 -8.296 1.00 76.44 73 VAL A C 1
ATOM 598 O O . VAL A 1 73 ? 3.201 -0.078 -7.250 1.00 76.44 73 VAL A O 1
ATOM 601 N N . PRO A 1 74 ? 4.325 -1.552 -8.521 1.00 69.19 74 PRO A N 1
ATOM 602 C CA . PRO A 1 74 ? 5.296 -1.936 -7.492 1.00 69.19 74 PRO A CA 1
ATOM 603 C C . PRO A 1 74 ? 6.364 -0.863 -7.256 1.00 69.19 74 PRO A C 1
ATOM 605 O O . PRO A 1 74 ? 7.556 -1.091 -7.448 1.00 69.19 74 PRO A O 1
ATOM 608 N N . ILE A 1 75 ? 5.937 0.322 -6.841 1.00 76.44 75 ILE A N 1
ATOM 609 C CA . ILE A 1 75 ? 6.816 1.447 -6.534 1.00 76.44 75 ILE A CA 1
ATOM 610 C C . ILE A 1 75 ? 7.007 1.499 -5.021 1.00 76.44 75 ILE A C 1
ATOM 612 O O . ILE A 1 75 ? 6.043 1.488 -4.259 1.00 76.44 75 ILE A O 1
ATOM 616 N N . THR A 1 76 ? 8.258 1.582 -4.561 1.00 75.69 76 THR A N 1
ATOM 617 C CA . THR A 1 76 ? 8.601 1.591 -3.126 1.00 75.69 76 THR A CA 1
ATOM 618 C C . THR A 1 76 ? 7.853 2.682 -2.355 1.00 75.69 76 THR A C 1
ATOM 620 O O . THR A 1 76 ? 7.411 2.462 -1.226 1.00 75.69 76 THR A O 1
ATOM 623 N N . THR A 1 77 ? 7.675 3.848 -2.981 1.00 80.75 77 THR A N 1
ATOM 624 C CA . THR A 1 77 ? 6.950 4.992 -2.421 1.00 80.75 77 THR A CA 1
ATOM 625 C C . THR A 1 77 ? 5.480 4.672 -2.151 1.00 80.75 77 THR A C 1
ATOM 627 O O . THR A 1 77 ? 4.964 5.089 -1.119 1.00 80.75 77 THR A O 1
ATOM 630 N N . ASN A 1 78 ? 4.824 3.875 -3.001 1.00 85.12 78 ASN A N 1
ATOM 631 C CA . ASN A 1 78 ? 3.410 3.516 -2.847 1.00 85.12 78 ASN A CA 1
ATOM 632 C C . ASN A 1 78 ? 3.185 2.671 -1.587 1.00 85.12 78 ASN A C 1
ATOM 634 O O . ASN A 1 78 ? 2.288 2.962 -0.800 1.00 85.12 78 ASN A O 1
ATOM 638 N N . TYR A 1 79 ? 4.055 1.690 -1.333 1.00 82.50 79 TYR A N 1
ATOM 639 C CA . TYR A 1 79 ? 3.994 0.885 -0.109 1.00 82.50 79 TYR A CA 1
ATOM 640 C C . TYR A 1 79 ? 4.347 1.702 1.139 1.00 82.50 79 TYR A C 1
ATOM 642 O O . TYR A 1 79 ? 3.716 1.555 2.182 1.00 82.50 79 TYR A O 1
ATOM 650 N N . ALA A 1 80 ? 5.332 2.602 1.048 1.00 83.81 80 ALA A N 1
ATOM 651 C CA . ALA A 1 80 ? 5.680 3.481 2.164 1.00 83.81 80 ALA A CA 1
ATOM 652 C C . ALA A 1 80 ? 4.528 4.435 2.535 1.00 83.81 80 ALA A C 1
ATOM 654 O O . ALA A 1 80 ? 4.294 4.683 3.720 1.00 83.81 80 ALA A O 1
ATOM 655 N N . ALA A 1 81 ? 3.813 4.948 1.531 1.00 86.38 81 ALA A N 1
ATOM 656 C CA . ALA A 1 81 ? 2.644 5.799 1.700 1.00 86.38 81 ALA A CA 1
ATOM 657 C C . ALA A 1 81 ? 1.472 5.027 2.316 1.00 86.38 81 ALA A C 1
ATOM 659 O O . ALA A 1 81 ? 0.936 5.446 3.342 1.00 86.38 81 ALA A O 1
ATOM 660 N N . LEU A 1 82 ? 1.155 3.853 1.757 1.00 88.00 82 LEU A N 1
ATOM 661 C CA . LEU A 1 82 ? 0.097 2.986 2.270 1.00 88.00 82 LEU A CA 1
ATOM 662 C C . LEU A 1 82 ? 0.355 2.595 3.725 1.00 88.00 82 LEU A C 1
ATOM 664 O O . LEU A 1 82 ? -0.544 2.702 4.548 1.00 88.00 82 LEU A O 1
ATOM 668 N N . ARG A 1 83 ? 1.588 2.217 4.085 1.00 86.62 83 ARG A N 1
ATOM 669 C CA . ARG A 1 83 ? 1.924 1.878 5.474 1.00 86.62 83 ARG A CA 1
ATOM 670 C C . ARG A 1 83 ? 1.569 3.005 6.443 1.00 86.62 83 ARG A C 1
ATOM 672 O O . ARG A 1 83 ? 1.055 2.748 7.525 1.00 86.62 83 ARG A O 1
ATOM 679 N N . LYS A 1 84 ? 1.902 4.250 6.095 1.00 86.56 84 LYS A N 1
ATOM 680 C CA . LYS A 1 84 ? 1.594 5.398 6.954 1.00 86.56 84 LYS A CA 1
ATOM 681 C C . LYS A 1 84 ? 0.089 5.649 7.033 1.00 86.56 84 LYS A C 1
ATOM 683 O O . LYS A 1 84 ? -0.388 5.948 8.119 1.00 86.56 84 LYS A O 1
ATOM 688 N N . LEU A 1 85 ? -0.632 5.473 5.926 1.00 87.50 85 LEU A N 1
ATOM 689 C CA . LEU A 1 85 ? -2.089 5.569 5.892 1.00 87.50 85 LEU A CA 1
ATOM 690 C C . LEU A 1 85 ? -2.737 4.510 6.801 1.00 87.50 85 LEU A C 1
ATOM 692 O O . LEU A 1 85 ? -3.521 4.858 7.675 1.00 87.50 85 LEU A O 1
ATOM 696 N N . LEU A 1 86 ? -2.316 3.245 6.697 1.00 85.69 86 LEU A N 1
ATOM 697 C CA . LEU A 1 86 ? -2.826 2.130 7.509 1.00 85.69 86 LEU A CA 1
ATOM 698 C C . LEU A 1 86 ? -2.676 2.340 9.027 1.00 85.69 86 LEU A C 1
ATOM 700 O O . LEU A 1 86 ? -3.405 1.727 9.798 1.00 85.69 86 LEU A O 1
ATOM 704 N N . LYS A 1 87 ? -1.758 3.210 9.468 1.00 84.62 87 LYS A N 1
ATOM 705 C CA . LYS A 1 87 ? -1.581 3.554 10.889 1.00 84.62 87 LYS A CA 1
ATOM 706 C C . LYS A 1 87 ? -2.584 4.574 11.419 1.00 84.62 87 LYS A C 1
ATOM 708 O O . LYS A 1 87 ? -2.732 4.676 12.632 1.00 84.62 87 LYS A O 1
ATOM 713 N N . VAL A 1 88 ? -3.190 5.366 10.538 1.00 84.31 88 VAL A N 1
ATOM 714 C CA . VAL A 1 88 ? -4.054 6.501 10.907 1.00 84.31 88 VAL A CA 1
ATOM 715 C C . VAL A 1 88 ? -5.505 6.310 10.472 1.00 84.31 88 VAL A C 1
ATOM 717 O O . VAL A 1 88 ? -6.365 7.102 10.848 1.00 84.31 88 VAL A O 1
ATOM 720 N N . VAL A 1 89 ? -5.788 5.283 9.668 1.00 84.06 89 VAL A N 1
ATOM 721 C CA . VAL A 1 89 ? -7.141 4.997 9.184 1.00 84.06 89 VAL A CA 1
ATOM 722 C C . VAL A 1 89 ? -8.060 4.458 10.279 1.00 84.06 89 VAL A C 1
ATOM 724 O O . VAL A 1 89 ? -7.624 3.806 11.229 1.00 84.06 89 VAL A O 1
ATOM 727 N N . SER A 1 90 ? -9.354 4.734 10.124 1.00 85.25 90 SER A N 1
ATOM 728 C CA . SER A 1 90 ? -10.411 4.218 10.989 1.00 85.25 90 SER A CA 1
ATOM 729 C C . SER A 1 90 ? -10.586 2.705 10.839 1.00 85.25 90 SER A C 1
ATOM 731 O O . SER A 1 90 ? -10.103 2.074 9.891 1.00 85.25 90 SER A O 1
ATOM 733 N N . ARG A 1 91 ? -11.308 2.104 11.790 1.00 82.06 91 ARG A N 1
ATOM 734 C CA . ARG A 1 91 ? -11.622 0.674 11.749 1.00 82.06 91 ARG A CA 1
ATOM 735 C C . ARG A 1 91 ? -12.493 0.341 10.539 1.00 82.06 91 ARG A C 1
ATOM 737 O O . ARG A 1 91 ? -12.276 -0.690 9.918 1.00 82.06 91 ARG A O 1
ATOM 744 N N . GLU A 1 92 ? -13.441 1.208 10.211 1.00 84.00 92 GLU A N 1
ATOM 745 C CA . GLU A 1 92 ? -14.374 1.060 9.094 1.00 84.00 92 GLU A CA 1
ATOM 746 C C . GLU A 1 92 ? -13.619 1.025 7.761 1.00 84.00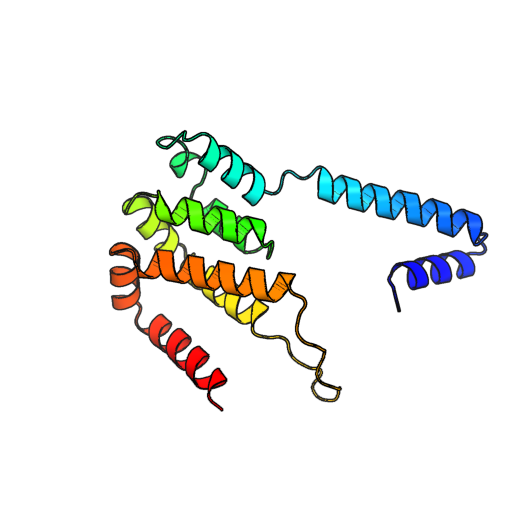 92 GLU A C 1
ATOM 748 O O . GLU A 1 92 ? -13.800 0.099 6.974 1.00 84.00 92 GLU A O 1
ATOM 753 N N . TRP A 1 93 ? -12.681 1.959 7.566 1.00 87.94 93 TRP A N 1
ATOM 754 C CA . TRP A 1 93 ? -11.819 1.989 6.382 1.00 87.94 93 TRP A CA 1
ATOM 755 C C . TRP A 1 93 ? -10.960 0.721 6.270 1.00 87.94 93 TRP A C 1
ATOM 757 O O . TRP A 1 93 ? -10.793 0.166 5.186 1.00 87.94 93 TRP A O 1
ATOM 767 N N . MET A 1 94 ? -10.425 0.231 7.397 1.00 84.19 94 MET A N 1
ATOM 768 C CA . MET A 1 94 ? -9.627 -1.000 7.436 1.00 84.19 94 MET A CA 1
ATOM 769 C C . MET A 1 94 ? -10.442 -2.231 7.032 1.00 84.19 94 MET A C 1
ATOM 771 O O . MET A 1 94 ? -9.947 -3.059 6.273 1.00 84.19 94 MET A O 1
ATOM 775 N N . VAL A 1 95 ? -11.678 -2.356 7.528 1.00 81.75 95 VAL A N 1
ATOM 776 C CA . VAL A 1 95 ? -12.583 -3.451 7.144 1.00 81.75 95 VAL A CA 1
ATOM 777 C C . VAL A 1 95 ? -12.835 -3.407 5.641 1.00 81.75 95 VAL A C 1
ATOM 779 O O . VAL A 1 95 ? -12.584 -4.398 4.961 1.00 81.75 95 VAL A O 1
ATOM 782 N N . GLU A 1 96 ? -13.213 -2.244 5.110 1.00 84.38 96 GLU A N 1
ATOM 783 C CA . GLU A 1 96 ? -13.498 -2.079 3.684 1.00 84.38 96 GLU A CA 1
ATOM 784 C C . GLU A 1 96 ? -12.273 -2.398 2.804 1.00 84.38 96 GLU A C 1
ATOM 786 O O . GLU A 1 96 ? -12.389 -3.070 1.777 1.00 84.38 96 GLU A O 1
ATOM 791 N N . PHE A 1 97 ? -11.073 -1.975 3.214 1.00 85.81 97 PHE A N 1
ATOM 792 C CA . PHE A 1 97 ? -9.832 -2.302 2.506 1.00 85.81 97 PHE A CA 1
ATOM 793 C C . PHE A 1 97 ? -9.586 -3.804 2.411 1.00 85.81 97 PHE A C 1
ATOM 795 O O . PHE A 1 97 ? -9.184 -4.308 1.357 1.00 85.81 97 PHE A O 1
ATOM 802 N N . VAL A 1 98 ? -9.814 -4.526 3.503 1.00 81.88 98 VAL A N 1
ATOM 803 C CA . VAL A 1 98 ? -9.583 -5.965 3.539 1.00 81.88 98 VAL A CA 1
ATOM 804 C C . VAL A 1 98 ? -10.680 -6.716 2.770 1.00 81.88 98 VAL A C 1
ATOM 806 O O . VAL A 1 98 ? -10.344 -7.579 1.959 1.00 81.88 98 VAL A O 1
ATOM 809 N N . GLU A 1 99 ? -11.951 -6.333 2.919 1.00 81.50 99 GLU A N 1
ATOM 810 C CA . GLU A 1 99 ? -13.088 -6.911 2.180 1.00 81.50 99 GLU A CA 1
ATOM 811 C C . GLU A 1 99 ? -12.953 -6.755 0.661 1.00 81.50 99 GLU A C 1
ATOM 813 O O . GLU A 1 99 ? -13.300 -7.657 -0.100 1.00 81.50 99 GLU A O 1
ATOM 818 N N . ARG A 1 100 ? -12.371 -5.644 0.201 1.00 83.25 100 ARG A N 1
ATOM 819 C CA . ARG A 1 100 ? -12.090 -5.398 -1.222 1.00 83.25 100 ARG A CA 1
ATOM 820 C C . ARG A 1 100 ? -10.857 -6.143 -1.749 1.00 83.25 100 ARG A C 1
ATOM 822 O O . ARG A 1 100 ? -10.458 -5.939 -2.895 1.00 83.25 100 ARG A O 1
ATOM 829 N N . GLY A 1 101 ? -10.240 -6.999 -0.934 1.00 80.69 101 GLY A N 1
ATOM 830 C CA . GLY A 1 101 ? -9.088 -7.811 -1.319 1.00 80.69 101 GLY A CA 1
ATOM 831 C C . GLY A 1 101 ? -7.744 -7.089 -1.207 1.00 80.69 101 GLY A C 1
ATOM 832 O O . GLY A 1 101 ? -6.763 -7.528 -1.808 1.00 80.69 101 GLY A O 1
ATOM 833 N N . GLY A 1 102 ? -7.650 -6.001 -0.436 1.00 83.81 102 GLY A N 1
ATOM 834 C CA . GLY A 1 102 ? -6.395 -5.268 -0.259 1.00 83.81 102 GLY A CA 1
ATOM 835 C C . GLY A 1 102 ? -5.278 -6.111 0.362 1.00 83.81 102 GLY A C 1
ATOM 836 O O . GLY A 1 102 ? -4.119 -5.983 -0.034 1.00 83.81 102 GLY A O 1
ATOM 837 N N . LEU A 1 103 ? -5.625 -7.042 1.260 1.00 81.12 103 LEU A N 1
ATOM 838 C CA . LEU A 1 103 ? -4.674 -8.013 1.807 1.00 81.12 103 LEU A CA 1
ATOM 839 C C . LEU A 1 103 ? -4.168 -8.989 0.732 1.00 81.12 103 LEU A C 1
ATOM 841 O O . LEU A 1 103 ? -2.968 -9.236 0.656 1.00 81.12 103 LEU A O 1
ATOM 845 N N . ALA A 1 104 ? -5.055 -9.482 -0.134 1.00 81.06 104 ALA A N 1
ATOM 846 C CA . ALA A 1 104 ? -4.699 -10.380 -1.232 1.00 81.06 104 ALA A CA 1
ATOM 847 C C . ALA A 1 104 ? -3.690 -9.730 -2.186 1.00 81.06 104 ALA A C 1
ATOM 849 O O . ALA A 1 104 ? -2.681 -10.333 -2.531 1.00 81.06 104 ALA A O 1
ATOM 850 N N . VAL A 1 105 ? -3.919 -8.463 -2.545 1.00 82.88 105 VAL A N 1
ATOM 851 C CA . VAL A 1 105 ? -3.023 -7.706 -3.431 1.00 82.88 105 VAL A CA 1
ATOM 852 C C . VAL A 1 105 ? -1.663 -7.448 -2.777 1.00 82.88 105 VAL A C 1
ATOM 854 O O . VAL A 1 105 ? -0.643 -7.460 -3.465 1.00 82.88 105 VAL A O 1
ATOM 857 N N . LEU A 1 106 ? -1.609 -7.244 -1.455 1.00 81.62 106 LEU A N 1
ATOM 858 C CA . LEU A 1 106 ? -0.339 -7.140 -0.728 1.00 81.62 106 LEU A CA 1
ATOM 859 C C . LEU A 1 106 ? 0.435 -8.465 -0.727 1.00 81.62 106 LEU A C 1
ATOM 861 O O . LEU A 1 106 ? 1.653 -8.447 -0.900 1.00 81.62 106 LEU A O 1
ATOM 865 N N . LEU A 1 107 ? -0.255 -9.595 -0.559 1.00 77.12 107 LEU A N 1
ATOM 866 C CA . LEU A 1 107 ? 0.353 -10.926 -0.614 1.00 77.12 107 LEU A CA 1
ATOM 867 C C . LEU A 1 107 ? 0.823 -11.271 -2.029 1.00 77.12 107 LEU A C 1
ATOM 869 O O . LEU A 1 107 ? 1.968 -11.662 -2.203 1.00 77.12 107 LEU A O 1
ATOM 873 N N . GLU A 1 108 ? 0.020 -10.995 -3.055 1.00 78.94 108 GLU A N 1
ATOM 874 C CA . GLU A 1 108 ? 0.421 -11.152 -4.458 1.00 78.94 108 GLU A CA 1
ATOM 875 C C . GLU A 1 108 ? 1.628 -10.256 -4.797 1.00 78.94 108 GLU A C 1
ATOM 877 O O . GLU A 1 108 ? 2.570 -10.664 -5.482 1.00 78.94 108 GLU A O 1
ATOM 882 N N . ALA A 1 109 ? 1.654 -9.021 -4.283 1.00 78.69 109 ALA A N 1
ATOM 883 C CA . ALA A 1 109 ? 2.803 -8.137 -4.429 1.00 78.69 109 ALA A CA 1
ATOM 884 C C . ALA A 1 109 ? 4.054 -8.706 -3.742 1.00 78.69 109 ALA A C 1
ATOM 886 O O . ALA A 1 109 ? 5.150 -8.608 -4.304 1.00 78.69 109 ALA A O 1
ATOM 887 N N . LEU A 1 110 ? 3.904 -9.315 -2.562 1.00 76.94 110 LEU A N 1
ATOM 888 C CA . LEU A 1 110 ? 4.985 -9.995 -1.855 1.00 76.94 110 LEU A CA 1
ATOM 889 C C . LEU A 1 110 ? 5.483 -11.213 -2.639 1.00 76.94 110 LEU A C 1
ATOM 891 O O . LEU A 1 110 ? 6.689 -11.310 -2.863 1.00 76.94 110 LEU A O 1
ATOM 895 N N . GLU A 1 111 ? 4.585 -12.069 -3.125 1.00 72.38 111 GLU A N 1
ATOM 896 C CA . GLU A 1 111 ? 4.888 -13.226 -3.975 1.00 72.38 111 GLU A CA 1
ATOM 897 C C . GLU A 1 111 ? 5.637 -12.802 -5.235 1.00 72.38 111 GLU A C 1
ATOM 899 O O . GLU A 1 111 ? 6.641 -13.409 -5.600 1.00 72.38 111 GLU A O 1
ATOM 904 N N . ARG A 1 112 ? 5.212 -11.719 -5.888 1.00 72.50 112 ARG A N 1
ATOM 905 C CA . ARG A 1 112 ? 5.841 -11.202 -7.110 1.00 72.50 112 ARG A CA 1
ATOM 906 C C . ARG A 1 112 ? 7.212 -10.579 -6.853 1.00 72.50 112 ARG A C 1
ATOM 908 O O . ARG A 1 112 ? 8.100 -10.630 -7.706 1.00 72.50 112 ARG A O 1
ATOM 915 N N . LEU A 1 113 ? 7.407 -9.974 -5.682 1.00 69.25 113 LEU A N 1
ATOM 916 C CA . LEU A 1 113 ? 8.713 -9.472 -5.269 1.00 69.25 113 LEU A CA 1
ATOM 917 C C . LEU A 1 113 ? 9.624 -10.614 -4.791 1.00 69.25 113 LEU A C 1
ATOM 919 O O . LEU A 1 113 ? 10.832 -10.541 -5.013 1.00 69.25 113 LEU A O 1
ATOM 923 N N . GLY A 1 114 ? 9.085 -11.643 -4.137 1.00 62.88 114 GLY A N 1
ATOM 924 C CA . GLY A 1 114 ? 9.801 -12.810 -3.607 1.00 62.88 114 GLY A CA 1
ATOM 925 C C . GLY A 1 114 ? 10.178 -13.830 -4.680 1.00 62.88 114 GLY A C 1
ATOM 926 O O . GLY A 1 114 ? 11.288 -14.358 -4.674 1.00 62.88 114 GLY A O 1
ATOM 927 N N . SER A 1 115 ? 9.302 -14.026 -5.659 1.00 56.38 115 SER A N 1
ATOM 928 C CA . SER A 1 115 ? 9.527 -14.854 -6.836 1.00 56.38 115 SER A CA 1
ATOM 929 C C . SER A 1 115 ? 10.417 -14.085 -7.799 1.00 56.38 115 SER A C 1
ATOM 931 O O . SER A 1 115 ? 9.963 -13.345 -8.669 1.00 56.38 115 SER A O 1
ATOM 933 N N . CYS A 1 116 ? 11.726 -14.219 -7.634 1.00 49.38 116 CYS A N 1
ATOM 934 C CA . CYS A 1 116 ? 12.640 -14.025 -8.744 1.00 49.38 116 CYS A CA 1
ATOM 935 C C . CYS A 1 116 ? 12.924 -15.423 -9.291 1.00 49.38 116 CYS A C 1
ATOM 937 O O . CYS A 1 116 ? 13.779 -16.106 -8.730 1.00 49.38 116 CYS A O 1
ATOM 939 N N . PRO A 1 117 ? 12.214 -15.887 -10.338 1.00 45.28 117 PRO A N 1
ATOM 940 C CA . PRO A 1 117 ? 12.597 -17.119 -10.992 1.00 45.28 117 PRO A CA 1
ATOM 941 C C . PRO A 1 117 ? 13.997 -16.874 -11.547 1.00 45.28 117 PRO A C 1
ATOM 943 O O . PRO A 1 117 ? 14.198 -16.019 -12.419 1.00 45.28 117 PRO A O 1
ATOM 946 N N . GLY A 1 118 ? 14.989 -17.574 -11.001 1.00 49.62 118 GLY A N 1
ATOM 947 C CA . GLY A 1 118 ? 16.193 -17.824 -11.771 1.00 49.62 118 GLY A CA 1
ATOM 948 C C . GLY A 1 118 ? 15.764 -18.498 -13.080 1.00 49.62 118 GLY A C 1
ATOM 949 O O . GLY A 1 118 ? 14.791 -19.258 -13.071 1.00 49.62 118 GLY A O 1
ATOM 950 N N . PRO A 1 119 ? 16.400 -18.194 -14.222 1.00 46.12 119 PRO A N 1
ATOM 951 C CA . PRO A 1 119 ? 16.177 -18.990 -15.424 1.00 46.12 119 PRO A CA 1
ATOM 952 C C . PRO A 1 119 ? 16.345 -20.483 -15.078 1.00 46.12 119 PRO A C 1
ATOM 954 O O . PRO A 1 119 ? 17.305 -20.803 -14.376 1.00 46.12 119 PRO A O 1
ATOM 957 N N . PRO A 1 120 ? 15.451 -21.377 -15.547 1.00 54.53 120 PRO A N 1
ATOM 958 C CA . PRO A 1 120 ? 15.487 -22.801 -15.195 1.00 54.53 120 PRO A CA 1
ATOM 959 C C . PRO A 1 120 ? 16.833 -23.469 -15.525 1.00 54.53 120 PRO A C 1
ATOM 961 O O . PRO A 1 120 ? 17.221 -24.406 -14.841 1.00 54.53 120 PRO A O 1
ATOM 964 N N . ASP A 1 121 ? 17.578 -22.912 -16.489 1.00 59.44 121 ASP A N 1
ATOM 965 C CA . ASP A 1 121 ? 18.873 -23.418 -16.959 1.00 59.44 121 ASP A CA 1
ATOM 966 C C . ASP A 1 121 ? 20.003 -22.364 -16.919 1.00 59.44 121 ASP A C 1
ATOM 968 O O . ASP A 1 121 ? 20.954 -22.435 -17.698 1.00 59.44 121 ASP A O 1
ATOM 972 N N . GLY A 1 122 ? 19.912 -21.328 -16.073 1.00 54.66 122 GLY A N 1
ATOM 973 C CA . GLY A 1 122 ? 20.924 -20.260 -16.037 1.00 54.66 122 GLY A CA 1
ATOM 974 C C . GLY A 1 122 ? 21.490 -19.967 -14.646 1.00 54.66 122 GLY A 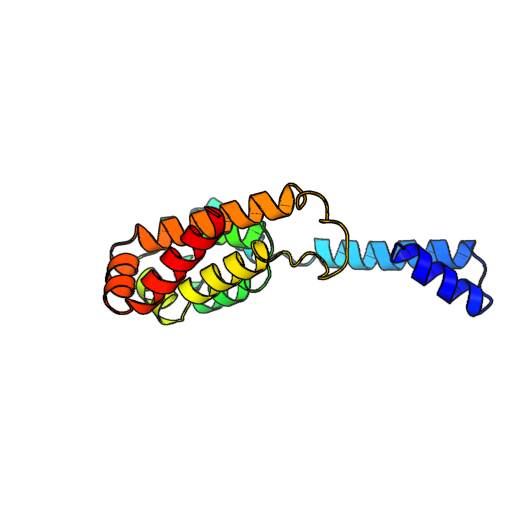C 1
ATOM 975 O O . GLY A 1 122 ? 20.888 -20.332 -13.637 1.00 54.66 122 GLY A O 1
ATOM 976 N N . PRO A 1 123 ? 22.655 -19.295 -14.567 1.00 44.78 123 PRO A N 1
ATOM 977 C CA . PRO A 1 123 ? 23.295 -19.003 -13.292 1.00 44.78 123 PRO A CA 1
ATOM 978 C C . PRO A 1 123 ? 22.374 -18.140 -12.413 1.00 44.78 123 PRO A C 1
ATOM 980 O O . PRO A 1 123 ? 21.704 -17.239 -12.941 1.00 44.78 123 PRO A O 1
ATOM 983 N N . PRO A 1 124 ? 22.337 -18.382 -11.087 1.00 48.47 124 PRO A N 1
ATOM 984 C CA . PRO A 1 124 ? 21.541 -17.585 -10.164 1.00 48.47 124 PRO A CA 1
ATOM 985 C C . PRO A 1 124 ? 21.910 -16.110 -10.339 1.00 48.47 124 PRO A C 1
ATOM 987 O O . PRO A 1 124 ? 23.079 -15.728 -10.247 1.00 48.47 124 PRO A O 1
ATOM 990 N N . ARG A 1 125 ? 20.918 -15.272 -10.661 1.00 52.94 125 ARG A N 1
ATOM 991 C CA . ARG A 1 125 ? 21.146 -13.828 -10.768 1.00 52.94 125 ARG A CA 1
ATOM 992 C C . ARG A 1 125 ? 21.509 -13.296 -9.383 1.00 52.94 125 ARG A C 1
ATOM 994 O O . ARG A 1 125 ? 20.911 -13.700 -8.389 1.00 52.94 125 ARG A O 1
ATOM 1001 N N . ALA A 1 126 ? 22.503 -12.408 -9.361 1.00 50.59 126 ALA A N 1
ATOM 1002 C CA . ALA A 1 126 ? 22.977 -11.688 -8.185 1.00 50.59 126 ALA A CA 1
ATOM 1003 C C . ALA A 1 126 ? 21.812 -11.159 -7.326 1.00 50.59 126 ALA A C 1
ATOM 1005 O O . ALA A 1 126 ? 20.740 -10.879 -7.879 1.00 50.59 126 ALA A O 1
ATOM 1006 N N . PRO A 1 127 ? 22.017 -11.011 -6.000 1.00 49.44 127 PRO A N 1
ATOM 1007 C CA . PRO A 1 127 ? 20.988 -10.535 -5.090 1.00 49.44 127 PRO A CA 1
ATOM 1008 C C . PRO A 1 127 ? 20.340 -9.287 -5.674 1.00 49.44 127 PRO A C 1
ATOM 1010 O O . PRO A 1 127 ? 21.019 -8.336 -6.063 1.00 49.44 127 PRO A O 1
ATOM 1013 N N . LEU A 1 128 ? 19.017 -9.368 -5.793 1.00 54.66 128 LEU A N 1
ATOM 1014 C CA . LEU A 1 128 ? 18.131 -8.279 -6.155 1.00 54.66 128 LEU A CA 1
ATOM 1015 C C . LEU A 1 128 ? 18.640 -6.989 -5.498 1.00 54.66 128 LEU A C 1
ATOM 1017 O O . LEU A 1 128 ? 18.940 -6.990 -4.302 1.00 54.66 128 LEU A O 1
ATOM 1021 N N . GLY A 1 129 ? 18.773 -5.919 -6.280 1.00 60.62 129 GLY A N 1
ATOM 1022 C CA . GLY A 1 129 ? 19.312 -4.657 -5.793 1.00 60.62 129 GLY A CA 1
ATOM 1023 C C . GLY A 1 129 ? 18.579 -4.152 -4.545 1.00 60.62 129 GLY A C 1
ATOM 1024 O O . GLY A 1 129 ? 17.443 -4.542 -4.244 1.00 60.62 129 GLY A O 1
ATOM 1025 N N . MET A 1 130 ? 19.256 -3.288 -3.784 1.00 60.59 130 MET A N 1
ATOM 1026 C CA . MET A 1 130 ? 18.776 -2.732 -2.512 1.00 60.59 130 MET A CA 1
ATOM 1027 C C . MET A 1 130 ? 17.318 -2.234 -2.584 1.00 60.59 130 MET A C 1
ATOM 1029 O O . MET A 1 130 ? 16.557 -2.408 -1.637 1.00 60.59 130 MET A O 1
ATOM 1033 N N . GLU A 1 131 ? 16.894 -1.687 -3.721 1.00 64.00 131 GLU A N 1
ATOM 1034 C CA . GLU A 1 131 ? 15.539 -1.209 -4.002 1.00 64.00 131 GLU A CA 1
ATOM 1035 C C . GLU A 1 131 ? 14.450 -2.286 -3.895 1.00 64.00 131 GLU A C 1
ATOM 1037 O O . GLU A 1 131 ? 13.359 -2.026 -3.370 1.00 64.00 131 GLU A O 1
ATOM 1042 N N . LYS A 1 132 ? 14.723 -3.514 -4.348 1.00 65.19 132 LYS A N 1
ATOM 1043 C CA . LYS A 1 132 ? 13.729 -4.590 -4.335 1.00 65.19 132 LYS A CA 1
ATOM 1044 C C . LYS A 1 132 ? 13.597 -5.191 -2.939 1.00 65.19 132 LYS A C 1
ATOM 1046 O O . LYS A 1 132 ? 12.476 -5.426 -2.494 1.00 65.19 132 LYS A O 1
ATOM 1051 N N . THR A 1 133 ? 14.705 -5.324 -2.214 1.00 71.12 133 THR A N 1
ATOM 1052 C CA . THR A 1 133 ? 14.713 -5.729 -0.799 1.00 71.12 133 THR A CA 1
ATOM 1053 C C . THR A 1 133 ? 13.992 -4.707 0.083 1.00 71.12 133 THR A C 1
ATOM 1055 O O . THR A 1 133 ? 13.184 -5.079 0.933 1.00 71.12 133 THR A O 1
ATOM 1058 N N . ILE A 1 134 ? 14.204 -3.405 -0.154 1.00 74.81 134 ILE A N 1
ATOM 1059 C CA . ILE A 1 134 ? 13.460 -2.345 0.545 1.00 74.81 134 ILE A CA 1
ATOM 1060 C C . ILE A 1 134 ? 11.964 -2.457 0.233 1.00 74.81 134 ILE A C 1
ATOM 1062 O O . ILE A 1 134 ? 11.147 -2.373 1.145 1.00 74.81 134 ILE A O 1
ATOM 1066 N N . SER A 1 135 ? 11.589 -2.680 -1.028 1.00 74.00 135 SER A N 1
ATOM 1067 C CA . SER A 1 135 ? 10.179 -2.817 -1.418 1.00 74.00 135 SER A CA 1
ATOM 1068 C C . SER A 1 135 ? 9.514 -4.039 -0.773 1.00 74.00 135 SER A C 1
ATOM 1070 O O . SER A 1 135 ? 8.408 -3.910 -0.257 1.00 74.00 135 SER A O 1
ATOM 1072 N N . GLN A 1 136 ? 10.205 -5.185 -0.710 1.00 77.62 136 GLN A N 1
ATOM 1073 C CA . GLN A 1 136 ? 9.744 -6.370 0.028 1.00 77.62 136 GLN A CA 1
ATOM 1074 C C . GLN A 1 136 ? 9.501 -6.051 1.506 1.00 77.62 136 GLN A C 1
ATOM 1076 O O . GLN A 1 136 ? 8.431 -6.352 2.030 1.00 77.62 136 GLN A O 1
ATOM 1081 N N . LEU A 1 137 ? 10.457 -5.387 2.168 1.00 79.81 137 LEU A N 1
ATOM 1082 C CA . LEU A 1 137 ? 10.307 -4.979 3.564 1.00 79.81 137 LEU A CA 1
ATOM 1083 C C . LEU A 1 137 ? 9.084 -4.069 3.752 1.00 79.81 137 LEU A C 1
ATOM 1085 O O . LEU A 1 137 ? 8.317 -4.272 4.688 1.00 79.81 137 LEU A O 1
ATOM 1089 N N . ARG A 1 138 ? 8.858 -3.098 2.856 1.00 80.31 138 ARG A N 1
ATOM 1090 C CA . ARG A 1 138 ? 7.692 -2.199 2.942 1.00 80.31 138 ARG A CA 1
ATOM 1091 C C . ARG A 1 138 ? 6.361 -2.935 2.802 1.00 80.31 138 ARG A C 1
ATOM 1093 O O . ARG A 1 138 ? 5.425 -2.598 3.523 1.00 80.31 138 ARG A O 1
ATOM 1100 N N . VAL A 1 139 ? 6.271 -3.929 1.919 1.00 78.88 139 VAL A N 1
ATOM 1101 C CA . VAL A 1 139 ? 5.059 -4.751 1.764 1.00 78.88 139 VAL A CA 1
ATOM 1102 C C . VAL A 1 139 ? 4.789 -5.564 3.028 1.00 78.88 139 VAL A C 1
ATOM 1104 O O . VAL A 1 139 ? 3.674 -5.528 3.544 1.00 78.88 139 VAL A O 1
ATOM 1107 N N . VAL A 1 140 ? 5.815 -6.215 3.587 1.00 78.81 140 VAL A N 1
ATOM 1108 C CA . VAL A 1 140 ? 5.699 -6.958 4.856 1.00 78.81 140 VAL A CA 1
ATOM 1109 C C . VAL A 1 140 ? 5.263 -6.038 5.995 1.00 78.81 140 VAL A C 1
ATOM 1111 O O . VAL A 1 140 ? 4.418 -6.409 6.807 1.00 78.81 140 VAL A O 1
ATOM 1114 N N . GLU A 1 141 ? 5.792 -4.814 6.046 1.00 80.00 141 GLU A N 1
ATOM 1115 C CA . GLU A 1 141 ? 5.349 -3.813 7.014 1.00 80.00 141 GLU A CA 1
ATOM 1116 C C . GLU A 1 141 ? 3.865 -3.463 6.836 1.00 80.00 141 GLU A C 1
ATOM 1118 O O . GLU A 1 1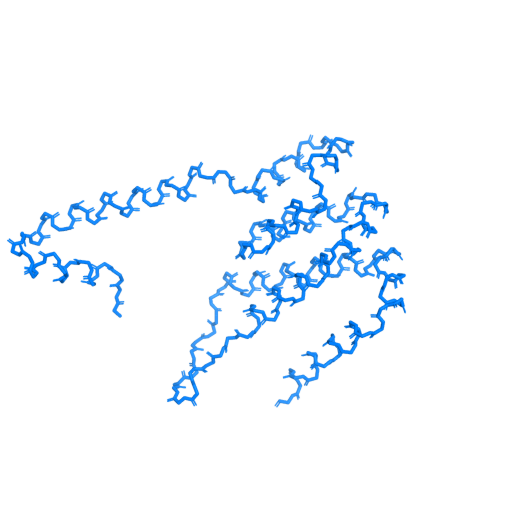41 ? 3.164 -3.395 7.838 1.00 80.00 141 GLU A O 1
ATOM 1123 N N . CYS A 1 142 ? 3.364 -3.293 5.606 1.00 82.56 142 CYS A N 1
ATOM 1124 C CA . CYS A 1 142 ? 1.938 -3.039 5.354 1.00 82.56 142 CYS A CA 1
ATOM 1125 C C . CYS A 1 142 ? 1.060 -4.203 5.825 1.00 82.56 142 CYS A C 1
ATOM 1127 O O . CYS A 1 142 ? 0.087 -3.977 6.538 1.00 82.56 142 CYS A O 1
ATOM 1129 N N . ILE A 1 143 ? 1.432 -5.440 5.477 1.00 79.75 143 ILE A N 1
ATOM 1130 C CA . ILE A 1 143 ? 0.714 -6.652 5.905 1.00 79.75 143 ILE A CA 1
ATOM 1131 C C . ILE A 1 143 ? 0.676 -6.721 7.434 1.00 79.75 143 ILE A C 1
ATOM 1133 O O . ILE A 1 143 ? -0.372 -6.977 8.021 1.00 79.75 143 ILE A O 1
ATOM 1137 N N . ARG A 1 144 ? 1.799 -6.421 8.096 1.00 78.38 144 ARG A N 1
ATOM 1138 C CA . ARG A 1 144 ? 1.871 -6.369 9.558 1.00 78.38 144 ARG A CA 1
ATOM 1139 C C . ARG A 1 144 ? 0.930 -5.320 10.152 1.00 78.38 144 ARG A C 1
ATOM 1141 O O . ARG A 1 144 ? 0.283 -5.626 11.147 1.00 78.38 144 ARG A O 1
ATOM 1148 N N . GLU A 1 145 ? 0.854 -4.111 9.590 1.00 80.44 145 GLU A N 1
ATOM 1149 C CA . GLU A 1 145 ? -0.084 -3.090 10.092 1.00 80.44 145 GLU A CA 1
ATOM 1150 C C . GLU A 1 145 ? -1.547 -3.550 9.926 1.00 80.44 145 GLU A C 1
ATOM 1152 O O . GLU A 1 145 ? -2.335 -3.397 10.857 1.00 80.44 145 GLU A O 1
ATOM 1157 N N . VAL A 1 146 ? -1.898 -4.196 8.803 1.00 79.44 146 VAL A N 1
ATOM 1158 C CA . VAL A 1 146 ? -3.243 -4.769 8.592 1.00 79.44 146 VAL A CA 1
ATOM 1159 C C . VAL A 1 146 ? -3.545 -5.858 9.625 1.00 79.44 146 VAL A C 1
ATOM 1161 O O . VAL A 1 146 ? -4.576 -5.796 10.292 1.00 79.44 146 VAL A O 1
ATOM 1164 N N . MET A 1 147 ? -2.642 -6.826 9.816 1.00 74.62 147 MET A N 1
ATOM 1165 C CA . MET A 1 147 ? -2.835 -7.934 10.766 1.00 74.62 147 MET A CA 1
ATOM 1166 C C . MET A 1 147 ? -2.845 -7.485 12.232 1.00 74.62 147 MET A C 1
ATOM 1168 O O . MET A 1 147 ? -3.502 -8.113 13.053 1.00 74.62 147 MET A O 1
ATOM 1172 N N . ASN A 1 148 ? -2.143 -6.401 12.573 1.00 75.56 148 ASN A N 1
ATOM 1173 C CA . ASN A 1 148 ? -2.167 -5.830 13.923 1.00 75.56 148 ASN A CA 1
ATOM 1174 C C . ASN A 1 148 ? -3.463 -5.061 14.228 1.00 75.56 148 ASN A C 1
ATOM 1176 O O . ASN A 1 148 ? -3.687 -4.679 15.377 1.00 75.56 148 ASN A O 1
ATOM 1180 N N . SER A 1 149 ? -4.316 -4.816 13.231 1.00 74.62 149 SER A N 1
ATOM 1181 C CA . SER A 1 149 ? -5.633 -4.226 13.450 1.00 74.62 149 SER A CA 1
ATOM 1182 C C . SER A 1 149 ? -6.644 -5.300 13.872 1.00 74.62 149 SER A C 1
ATOM 1184 O O . SER A 1 149 ? -6.679 -6.399 13.318 1.00 74.62 149 SER A O 1
ATOM 1186 N N . ALA A 1 150 ? -7.525 -4.982 14.827 1.00 65.25 150 ALA A N 1
ATOM 1187 C CA . ALA A 1 150 ? -8.585 -5.903 15.258 1.00 65.25 150 ALA A CA 1
ATOM 1188 C C . ALA A 1 150 ? -9.532 -6.298 14.104 1.00 65.25 150 ALA A C 1
ATOM 1190 O O . ALA A 1 150 ? -10.088 -7.395 14.100 1.00 65.25 150 ALA A O 1
ATOM 1191 N N . ALA A 1 151 ? -9.695 -5.411 13.115 1.00 65.31 151 ALA A N 1
ATOM 1192 C CA . ALA A 1 151 ? -10.437 -5.672 11.885 1.00 65.31 151 ALA A CA 1
ATOM 1193 C C . ALA A 1 151 ? -9.737 -6.713 10.997 1.00 65.31 151 ALA A C 1
ATOM 1195 O O . ALA A 1 151 ? -10.367 -7.687 10.595 1.00 65.31 151 ALA A O 1
ATOM 1196 N N . GLY A 1 152 ? -8.432 -6.556 10.753 1.00 61.22 152 GLY A N 1
ATOM 1197 C CA . GLY A 1 152 ? -7.649 -7.500 9.953 1.00 61.22 152 GLY A CA 1
ATOM 1198 C C . GLY A 1 152 ? -7.553 -8.887 10.591 1.00 61.22 152 GLY A C 1
ATOM 1199 O O . GLY A 1 152 ? -7.672 -9.887 9.891 1.00 61.22 152 GLY A O 1
ATOM 1200 N N . LEU A 1 153 ? -7.424 -8.958 11.920 1.00 66.88 153 LEU A N 1
ATOM 1201 C CA . LEU A 1 153 ? -7.467 -10.220 12.671 1.00 66.88 153 LEU A CA 1
ATOM 1202 C C . LEU A 1 153 ? -8.835 -10.912 12.580 1.00 66.88 153 LEU A C 1
ATOM 1204 O O . LEU A 1 153 ? -8.881 -12.123 12.390 1.00 66.88 153 LEU A O 1
ATOM 1208 N N . SER A 1 154 ? -9.936 -10.158 12.669 1.00 61.94 154 SER A N 1
ATOM 1209 C CA . SER A 1 154 ? -11.292 -10.718 12.528 1.00 61.94 154 SER A CA 1
ATOM 1210 C C . SER A 1 154 ? -11.523 -11.262 11.114 1.00 61.94 154 SER A C 1
ATOM 1212 O O . SER A 1 154 ? -11.979 -12.387 10.957 1.00 61.94 154 SER A O 1
ATOM 1214 N N . PHE A 1 155 ? -11.103 -10.521 10.085 1.00 63.19 155 PHE A N 1
ATOM 1215 C CA . PHE A 1 155 ? -11.209 -10.972 8.696 1.00 63.19 155 PHE A CA 1
ATOM 1216 C C . PHE A 1 155 ? -10.387 -12.237 8.412 1.00 63.19 155 PHE A C 1
ATOM 1218 O O . PHE A 1 155 ? -10.819 -13.110 7.662 1.00 63.19 155 PHE A O 1
ATOM 1225 N N . LEU A 1 156 ? -9.197 -12.341 9.007 1.00 64.50 156 LEU A N 1
ATOM 1226 C CA . LEU A 1 156 ? -8.301 -13.485 8.846 1.00 64.50 156 LEU A CA 1
ATOM 1227 C C . LEU A 1 156 ? -8.830 -14.741 9.561 1.00 64.50 156 LEU A C 1
ATOM 1229 O O . LEU A 1 156 ? -8.592 -15.850 9.087 1.00 64.50 156 LEU A O 1
ATOM 1233 N N . LEU A 1 157 ? -9.591 -14.574 10.650 1.00 63.34 157 LEU A N 1
ATOM 1234 C CA . LEU A 1 157 ? -10.335 -15.660 11.298 1.00 63.34 157 LEU A CA 1
ATOM 1235 C C . LEU A 1 157 ? -11.521 -16.138 10.444 1.00 63.34 157 LEU A C 1
ATOM 1237 O O . LEU A 1 157 ? -11.771 -17.340 10.392 1.00 63.34 157 LEU A O 1
ATOM 1241 N N . ASP A 1 158 ? -12.197 -15.226 9.739 1.00 62.06 158 ASP A N 1
ATOM 1242 C CA . ASP A 1 158 ? -13.291 -15.562 8.816 1.00 62.06 158 ASP A CA 1
ATOM 1243 C C . ASP A 1 158 ? -12.790 -16.199 7.502 1.00 62.06 158 ASP A C 1
ATOM 1245 O O . ASP A 1 158 ? -13.521 -16.948 6.855 1.00 62.06 158 ASP A O 1
ATOM 1249 N N . HIS A 1 159 ? -11.529 -15.958 7.121 1.00 57.75 159 HIS A N 1
ATOM 1250 C CA . HIS A 1 159 ? -10.907 -16.473 5.894 1.00 57.75 159 HIS A CA 1
ATOM 1251 C C . HIS A 1 159 ? -9.610 -17.249 6.183 1.00 57.75 159 HIS A C 1
ATOM 1253 O O . HIS A 1 159 ? -8.526 -16.883 5.717 1.00 57.75 159 HIS A O 1
ATOM 1259 N N . ALA A 1 160 ? -9.726 -18.359 6.922 1.00 57.12 160 ALA A N 1
ATOM 1260 C CA . ALA A 1 160 ? -8.610 -19.224 7.331 1.00 57.12 160 ALA A CA 1
ATOM 1261 C C . ALA A 1 160 ? -7.709 -19.725 6.173 1.00 57.12 160 ALA A C 1
ATOM 1263 O O . ALA A 1 160 ? -6.543 -20.055 6.390 1.00 57.12 160 ALA A O 1
ATOM 1264 N N . GLU A 1 161 ? -8.203 -19.721 4.933 1.00 57.66 161 GLU A N 1
ATOM 1265 C CA . GLU A 1 161 ? -7.441 -20.036 3.713 1.00 57.66 161 GLU A CA 1
ATOM 1266 C C . GLU A 1 161 ? -6.211 -19.118 3.514 1.00 57.66 161 GLU A C 1
ATOM 1268 O O . GLU A 1 161 ? -5.164 -19.563 3.040 1.00 57.66 161 GLU A O 1
ATOM 1273 N N . TYR A 1 162 ? -6.275 -17.851 3.953 1.00 55.16 162 TYR A N 1
ATOM 1274 C CA . TYR A 1 162 ? -5.132 -16.924 3.893 1.00 55.16 162 TYR A CA 1
ATOM 1275 C C . TYR A 1 162 ? -4.014 -17.293 4.876 1.00 55.16 162 TYR A C 1
ATOM 1277 O O . TYR A 1 162 ? -2.834 -17.057 4.601 1.00 55.16 162 TYR A O 1
ATOM 1285 N N . VAL A 1 163 ? -4.359 -17.914 6.009 1.00 56.94 163 VAL A N 1
ATOM 1286 C CA . VAL A 1 163 ? -3.378 -18.424 6.981 1.00 56.94 163 VAL A CA 1
ATOM 1287 C C . VAL A 1 163 ? -2.572 -19.558 6.360 1.00 56.94 163 VAL A C 1
ATOM 1289 O O . VAL A 1 163 ? -1.355 -19.614 6.535 1.00 56.94 163 VAL A O 1
ATOM 1292 N N . HIS A 1 164 ? -3.221 -20.416 5.570 1.00 55.25 164 HIS A N 1
ATOM 1293 C CA . HIS A 1 164 ? -2.545 -21.492 4.854 1.00 55.25 164 HIS A CA 1
ATOM 1294 C C . HIS A 1 164 ? -1.554 -20.975 3.805 1.00 55.25 164 HIS A C 1
ATOM 1296 O O . HIS A 1 164 ? -0.462 -21.533 3.702 1.00 55.25 164 HIS A O 1
ATOM 1302 N N . GLN A 1 165 ? -1.862 -19.893 3.078 1.00 53.72 165 GLN A N 1
ATOM 1303 C CA . GLN A 1 165 ? -0.892 -19.266 2.168 1.00 53.72 165 GLN A CA 1
ATOM 1304 C C . GLN A 1 165 ? 0.312 -18.681 2.920 1.00 53.72 165 GLN A C 1
ATOM 1306 O O . GLN A 1 165 ? 1.449 -18.985 2.566 1.00 53.72 165 GLN A O 1
ATOM 1311 N N . LEU A 1 166 ? 0.084 -17.932 4.003 1.00 54.41 166 LEU A N 1
ATOM 1312 C CA . LEU A 1 166 ? 1.155 -17.326 4.806 1.00 54.41 166 LEU A CA 1
ATOM 1313 C C . LEU A 1 166 ? 2.086 -18.358 5.462 1.00 54.41 166 LEU A C 1
ATOM 1315 O O . LEU A 1 166 ? 3.303 -18.167 5.507 1.00 54.41 166 LEU A O 1
ATOM 1319 N N . VAL A 1 167 ? 1.528 -19.456 5.977 1.00 56.28 167 VAL A N 1
ATOM 1320 C CA . VAL A 1 167 ? 2.312 -20.552 6.567 1.00 56.28 167 VAL A CA 1
ATOM 1321 C C . VAL A 1 167 ? 3.126 -21.269 5.488 1.00 56.28 167 VAL A C 1
ATOM 1323 O O . VAL A 1 167 ? 4.318 -21.502 5.677 1.00 56.28 167 VAL A O 1
ATOM 1326 N N . ASN A 1 168 ? 2.526 -21.538 4.326 1.00 48.75 168 ASN A N 1
ATOM 1327 C CA . ASN A 1 168 ? 3.189 -22.239 3.226 1.00 48.75 168 ASN A CA 1
ATOM 1328 C C . ASN A 1 168 ? 4.294 -21.392 2.558 1.00 48.75 168 ASN A C 1
ATOM 1330 O O . ASN A 1 168 ? 5.295 -21.929 2.087 1.00 48.75 168 ASN A O 1
ATOM 1334 N N . GLU A 1 169 ? 4.162 -20.062 2.536 1.00 47.25 169 GLU A N 1
ATOM 1335 C CA . GLU A 1 169 ? 5.239 -19.161 2.102 1.00 47.25 169 GLU A CA 1
ATOM 1336 C C . GLU A 1 169 ? 6.424 -19.119 3.078 1.00 47.25 169 GLU A C 1
ATOM 1338 O O . GLU A 1 169 ? 7.574 -19.011 2.643 1.00 47.25 169 GLU A O 1
ATOM 1343 N N . ASN A 1 170 ? 6.169 -19.215 4.387 1.00 46.91 170 ASN A N 1
ATOM 1344 C CA . ASN A 1 170 ? 7.232 -19.277 5.392 1.00 46.91 170 ASN A CA 1
ATOM 1345 C C . ASN A 1 170 ? 7.981 -20.617 5.364 1.00 46.91 170 ASN A C 1
ATOM 1347 O O . ASN A 1 170 ? 9.203 -20.621 5.510 1.00 46.91 170 ASN A O 1
ATOM 1351 N N . ASP A 1 171 ? 7.288 -21.731 5.118 1.00 41.41 171 ASP A N 1
ATOM 1352 C CA . ASP A 1 171 ? 7.915 -23.057 5.025 1.00 41.41 171 ASP A CA 1
ATOM 1353 C C . ASP A 1 171 ? 8.897 -23.159 3.841 1.00 41.41 171 ASP A C 1
ATOM 1355 O O . ASP A 1 171 ? 9.982 -23.731 3.958 1.00 41.41 171 ASP A O 1
ATOM 1359 N N . LYS A 1 172 ? 8.595 -22.501 2.713 1.00 44.59 172 LYS A N 1
ATOM 1360 C CA . LYS A 1 172 ? 9.464 -22.480 1.517 1.00 44.59 172 LYS A CA 1
ATOM 1361 C C . LYS A 1 172 ? 10.788 -21.723 1.690 1.00 44.59 172 LYS A C 1
ATOM 1363 O O . LYS A 1 172 ? 11.614 -21.759 0.784 1.00 44.59 172 LYS A O 1
ATOM 1368 N N . LYS A 1 173 ? 11.000 -21.019 2.808 1.00 40.91 173 LYS A N 1
ATOM 1369 C CA . LYS A 1 173 ? 12.259 -20.312 3.117 1.00 40.91 173 LYS A CA 1
ATOM 1370 C C . LYS A 1 173 ? 13.160 -21.053 4.114 1.00 40.91 173 LYS A C 1
ATOM 1372 O O . LYS A 1 173 ? 14.236 -20.540 4.417 1.00 40.91 173 LYS A O 1
ATOM 1377 N N . ILE A 1 174 ? 12.736 -22.211 4.634 1.00 38.34 174 ILE A N 1
ATOM 1378 C CA . ILE A 1 174 ? 13.475 -22.992 5.649 1.00 38.34 174 ILE A CA 1
ATOM 1379 C C . ILE A 1 174 ? 14.106 -24.280 5.063 1.00 38.34 174 ILE A C 1
ATOM 1381 O O . ILE A 1 174 ? 14.859 -24.963 5.756 1.00 38.34 174 ILE A O 1
ATOM 1385 N N . GLN A 1 175 ? 13.889 -24.581 3.778 1.00 33.59 175 GLN A N 1
AT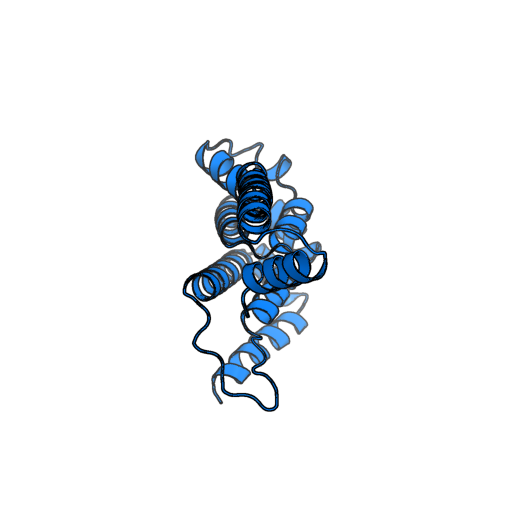OM 1386 C CA . GLN A 1 175 ? 14.604 -25.635 3.035 1.00 33.59 175 GLN A CA 1
ATOM 1387 C C . GLN A 1 175 ? 15.600 -25.036 2.043 1.00 33.59 175 GLN A C 1
ATOM 1389 O O . GLN A 1 175 ? 16.669 -25.661 1.863 1.00 33.59 175 GLN A O 1
#

InterPro domains:
  IPR011989 Armadillo-like helical [G3DSA:1.25.10.10] (2-173)
  IPR016024 Armadillo-type fold [SSF48371] (59-167)

Radius of gyration: 21.05 Å;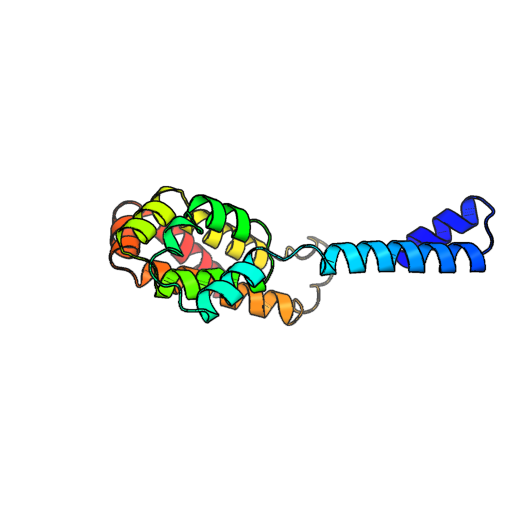 chains: 1; bounding box: 40×44×58 Å

Foldseek 3Di:
DDPLVVQLVVCVVVVDDSVVSVVVCVVVVVVVVVVVVPPCQPLNVLVVVLVVPPLPCSCVVCQLVNLLVSVLPLALSSLVSLLSVLVRDDLVSLLRNVVVPVLVSLVVSLVVLVDPDDDPPDDPDDPDDPRSVSSNVSSVSNNVSSCPDPSSVVVCVVVVVVVVVVVVVVVVVVD